Protein AF-A0A9Q0PND1-F1 (afdb_monomer)

Radius of gyration: 44.0 Å; Cα contacts (8 Å, |Δi|>4): 32; chains: 1; bounding box: 72×40×126 Å

Foldseek 3Di:
DVVVVVLVVVQVVVQVVVQVVCVVVVDHDPGDDDPDDDDDPVVVVVVVVVVVVVVVVVVVVVVVVVVVVVVVVVVVVVVVVVVVVVVVVVVVVVVVVVVVVVVLVVVPVVDDPDDSVNVVVVVLVVVVVVVVVVLVPPPPNPDDDDPDDPCSSVVVVVVVVVVVVVVVVVVD

Mean predicted aligned error: 15.53 Å

Organism: NCBI:txid2511006

pLDDT: mean 82.6, std 11.8, range [43.88, 97.19]

Structure (mmCIF, N/CA/C/O backbone):
data_AF-A0A9Q0PND1-F1
#
_entry.id   AF-A0A9Q0PND1-F1
#
loop_
_atom_site.group_PDB
_atom_site.id
_atom_site.type_symbol
_atom_site.label_atom_id
_atom_site.label_alt_id
_atom_site.label_comp_id
_atom_site.label_asym_id
_atom_site.label_entity_id
_atom_site.label_seq_id
_atom_site.pdbx_PDB_ins_code
_atom_site.Cartn_x
_atom_site.Cartn_y
_atom_site.Cartn_z
_atom_site.occupancy
_atom_site.B_iso_or_equiv
_atom_site.auth_seq_id
_atom_site.auth_comp_id
_atom_site.auth_asym_id
_atom_site.auth_atom_id
_atom_site.pdbx_PDB_model_num
ATOM 1 N N . MET A 1 1 ? 20.115 -2.497 -32.829 1.00 55.94 1 MET A N 1
ATOM 2 C CA . MET A 1 1 ? 19.080 -1.927 -33.726 1.00 55.94 1 MET A CA 1
ATOM 3 C C . MET A 1 1 ? 19.646 -0.845 -34.658 1.00 55.94 1 MET A C 1
ATOM 5 O O . MET A 1 1 ? 19.450 -0.949 -35.861 1.00 55.94 1 MET A O 1
ATOM 9 N N . LEU A 1 2 ? 20.427 0.123 -34.153 1.00 63.94 2 LEU A N 1
ATOM 10 C CA . LEU A 1 2 ? 21.040 1.205 -34.954 1.00 63.94 2 LEU A CA 1
ATOM 11 C C . LEU A 1 2 ? 21.934 0.742 -36.128 1.00 63.94 2 LEU A C 1
ATOM 13 O O . LEU A 1 2 ? 21.826 1.283 -37.226 1.00 63.94 2 LEU A O 1
ATOM 17 N N . LEU A 1 3 ? 22.774 -0.283 -35.935 1.00 66.88 3 LEU A N 1
ATOM 18 C CA . LEU A 1 3 ? 23.658 -0.798 -36.998 1.00 66.88 3 LEU A CA 1
ATOM 19 C C . LEU A 1 3 ? 22.899 -1.532 -38.115 1.00 66.88 3 LEU A C 1
ATOM 21 O O . LEU A 1 3 ? 23.217 -1.347 -39.287 1.00 66.88 3 LEU A O 1
ATOM 25 N N . LEU A 1 4 ? 21.858 -2.304 -37.776 1.00 68.50 4 LEU A N 1
ATOM 26 C CA . LEU A 1 4 ? 21.017 -2.975 -38.777 1.00 68.50 4 LEU A CA 1
ATOM 27 C C . LEU A 1 4 ? 20.277 -1.962 -39.657 1.00 68.50 4 LEU A C 1
ATOM 29 O O . LEU A 1 4 ? 20.234 -2.125 -40.875 1.00 68.50 4 LEU A O 1
ATOM 33 N N . SER A 1 5 ? 19.742 -0.899 -39.047 1.00 76.06 5 SER A N 1
ATOM 34 C CA . SER A 1 5 ? 19.058 0.169 -39.782 1.00 76.06 5 SER A CA 1
ATOM 35 C C . SER A 1 5 ? 20.010 0.868 -40.764 1.00 76.06 5 SER A C 1
ATOM 37 O O . SER A 1 5 ? 19.704 0.999 -41.950 1.00 76.06 5 SER A O 1
ATOM 39 N N . ARG A 1 6 ? 21.239 1.189 -40.326 1.00 79.81 6 ARG A N 1
ATOM 40 C CA . ARG A 1 6 ? 22.274 1.746 -41.215 1.00 79.81 6 ARG A CA 1
ATOM 41 C C . ARG A 1 6 ? 22.690 0.784 -42.334 1.00 79.81 6 ARG A C 1
ATOM 43 O O . ARG A 1 6 ? 22.809 1.229 -43.473 1.00 79.81 6 ARG A O 1
ATOM 50 N N . LYS A 1 7 ? 22.847 -0.519 -42.061 1.00 81.38 7 LYS A N 1
ATOM 51 C CA . LYS A 1 7 ? 23.188 -1.535 -43.083 1.00 81.38 7 LYS A CA 1
ATOM 52 C C . LYS A 1 7 ? 22.131 -1.594 -44.193 1.00 81.38 7 LYS A C 1
ATOM 54 O O . LYS A 1 7 ? 22.477 -1.699 -45.368 1.00 81.38 7 LYS A O 1
ATOM 59 N N . MET A 1 8 ? 20.849 -1.459 -43.846 1.00 81.25 8 MET A N 1
ATOM 60 C CA . MET A 1 8 ? 19.755 -1.448 -44.823 1.00 81.25 8 MET A CA 1
ATOM 61 C C . MET A 1 8 ? 19.792 -0.208 -45.731 1.00 81.25 8 MET A C 1
ATOM 63 O O . MET A 1 8 ? 19.607 -0.330 -46.945 1.00 81.25 8 MET A O 1
ATOM 67 N N . ILE A 1 9 ? 20.089 0.963 -45.158 1.00 84.88 9 ILE A N 1
ATOM 68 C CA . ILE A 1 9 ? 20.238 2.226 -45.897 1.00 84.88 9 ILE A CA 1
ATOM 69 C C . ILE A 1 9 ? 21.438 2.151 -46.850 1.00 84.88 9 ILE A C 1
ATOM 71 O O . ILE A 1 9 ? 21.291 2.416 -48.043 1.00 84.88 9 ILE A O 1
ATOM 75 N N . LEU A 1 10 ? 22.598 1.707 -46.358 1.00 84.88 10 LEU A N 1
ATOM 76 C CA . LEU A 1 10 ? 23.811 1.525 -47.163 1.00 84.88 10 LEU A CA 1
ATOM 77 C C . LEU A 1 10 ? 23.593 0.560 -48.331 1.00 84.88 10 LEU A C 1
ATOM 79 O O . LEU A 1 10 ? 24.002 0.859 -49.450 1.00 84.88 10 LEU A O 1
ATOM 83 N N . ARG A 1 11 ? 22.892 -0.558 -48.105 1.00 85.25 11 ARG A N 1
ATOM 84 C CA . ARG A 1 11 ? 22.562 -1.525 -49.164 1.00 85.25 11 ARG A CA 1
ATOM 85 C C . ARG A 1 11 ? 21.722 -0.891 -50.270 1.00 85.25 11 ARG A C 1
ATOM 87 O O . ARG A 1 11 ? 21.947 -1.147 -51.450 1.00 85.25 11 ARG A O 1
ATOM 94 N N . ARG A 1 12 ? 20.739 -0.067 -49.898 1.00 87.06 12 ARG A N 1
ATOM 95 C CA . ARG A 1 12 ? 19.870 0.619 -50.863 1.00 87.06 12 ARG A CA 1
ATOM 96 C C . ARG A 1 12 ? 20.649 1.654 -51.674 1.00 87.06 12 ARG A C 1
ATOM 98 O O . ARG A 1 12 ? 20.481 1.718 -52.892 1.00 87.06 12 ARG A O 1
ATOM 105 N N . LEU A 1 13 ? 21.514 2.4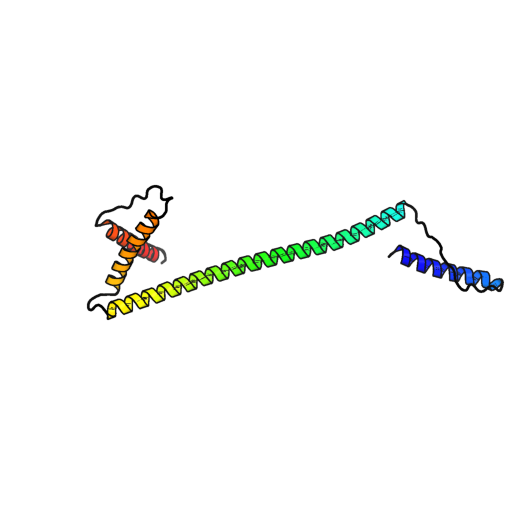19 -51.010 1.00 87.19 13 LEU A N 1
ATOM 106 C CA . LEU A 1 13 ? 22.375 3.410 -51.654 1.00 87.19 13 LEU A CA 1
ATOM 107 C C . LEU A 1 13 ? 23.346 2.744 -52.636 1.00 87.19 13 LEU A C 1
ATOM 109 O O . LEU A 1 13 ? 23.373 3.121 -53.804 1.00 87.19 13 LEU A O 1
ATOM 113 N N . SER A 1 14 ? 24.060 1.696 -52.210 1.00 86.19 14 SER A N 1
ATOM 114 C CA . SER A 1 14 ? 25.023 0.994 -53.068 1.00 86.19 14 SER A CA 1
ATOM 115 C C . SER A 1 14 ? 24.358 0.325 -54.271 1.00 86.19 14 SER A C 1
ATOM 117 O O . SER A 1 14 ? 24.862 0.453 -55.384 1.00 86.19 14 SER A O 1
ATOM 119 N N . LYS A 1 15 ? 23.185 -0.308 -54.093 1.00 88.56 15 LYS A N 1
ATOM 120 C CA . LYS A 1 15 ? 22.405 -0.882 -55.205 1.00 88.56 15 LYS A CA 1
ATOM 121 C C . LYS A 1 15 ? 22.050 0.172 -56.249 1.00 88.56 15 LYS A C 1
ATOM 123 O O . LYS A 1 15 ? 22.171 -0.085 -57.442 1.00 88.56 15 LYS A O 1
ATOM 128 N N . THR A 1 16 ? 21.600 1.342 -55.803 1.00 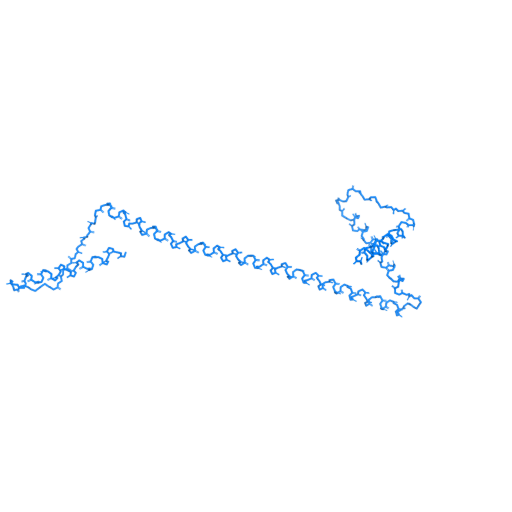89.25 16 THR A N 1
ATOM 129 C CA . THR A 1 16 ? 21.145 2.415 -56.698 1.00 89.25 16 THR A CA 1
ATOM 130 C C . THR A 1 16 ? 22.315 2.995 -57.493 1.00 89.25 16 THR A C 1
ATOM 132 O O . THR A 1 16 ? 22.216 3.131 -58.712 1.00 89.25 16 THR A O 1
ATOM 135 N N . SER A 1 17 ? 23.444 3.256 -56.828 1.00 87.75 17 SER A N 1
ATOM 136 C CA . SER A 1 17 ? 24.664 3.742 -57.481 1.00 87.75 17 SER A CA 1
ATOM 137 C C . SER A 1 17 ? 25.223 2.729 -58.483 1.00 87.75 17 SER A C 1
ATOM 139 O O . SER A 1 17 ? 25.535 3.095 -59.615 1.00 87.75 17 SER A O 1
ATOM 141 N N . LEU A 1 18 ? 25.294 1.449 -58.100 1.00 87.19 18 LEU A N 1
ATOM 142 C CA . LEU A 1 18 ? 25.838 0.396 -58.957 1.00 87.19 18 LEU A CA 1
ATOM 143 C C . LEU A 1 18 ? 24.924 0.104 -60.153 1.00 87.19 18 LEU A C 1
ATOM 145 O O . LEU A 1 18 ? 25.417 -0.054 -61.266 1.00 87.19 18 LEU A O 1
ATOM 149 N N . LYS A 1 19 ? 23.595 0.112 -59.957 1.00 89.44 19 LYS A N 1
ATOM 150 C CA . LYS A 1 19 ? 22.623 -0.026 -61.052 1.00 89.44 19 LYS A CA 1
ATOM 151 C C . LYS A 1 19 ? 22.821 1.079 -62.092 1.00 89.44 19 LYS A C 1
ATOM 153 O O . LYS A 1 19 ? 22.932 0.774 -63.270 1.00 89.44 19 LYS A O 1
ATOM 158 N N . LYS A 1 20 ? 22.953 2.341 -61.665 1.00 89.25 20 LYS A N 1
ATOM 159 C CA . LYS A 1 20 ? 23.153 3.480 -62.578 1.00 89.25 20 LYS A CA 1
ATOM 160 C C . LYS A 1 20 ? 24.447 3.368 -63.396 1.00 89.25 20 LYS A C 1
ATOM 162 O O . LYS A 1 20 ? 24.425 3.652 -64.588 1.00 89.25 20 LYS A O 1
ATOM 167 N N . ALA A 1 21 ? 25.550 2.952 -62.773 1.00 88.62 21 ALA A N 1
ATOM 168 C CA . ALA A 1 21 ? 26.840 2.811 -63.452 1.00 88.62 21 ALA A CA 1
ATOM 169 C C . ALA A 1 21 ? 26.873 1.623 -64.431 1.00 88.62 21 ALA A C 1
ATOM 171 O O . ALA A 1 21 ? 27.431 1.732 -65.518 1.00 88.62 21 ALA A O 1
ATOM 172 N N . MET A 1 22 ? 26.268 0.495 -64.055 1.00 87.69 22 MET A N 1
ATOM 173 C CA . MET A 1 22 ? 26.327 -0.756 -64.822 1.00 87.69 22 MET A CA 1
ATOM 174 C C . MET A 1 22 ? 25.266 -0.850 -65.923 1.00 87.69 22 MET A C 1
ATOM 176 O O . MET A 1 22 ? 25.474 -1.561 -66.905 1.00 87.69 22 MET A O 1
ATOM 180 N N . SER A 1 23 ? 24.185 -0.067 -65.832 1.00 89.56 23 SER A N 1
ATOM 181 C CA . SER A 1 23 ? 23.199 0.060 -66.912 1.00 89.56 23 SER A CA 1
ATOM 182 C C . SER A 1 23 ? 23.805 0.584 -68.219 1.00 89.56 23 SER A C 1
ATOM 184 O O . SER A 1 23 ? 23.346 0.185 -69.283 1.00 89.56 23 SER A O 1
ATOM 186 N N . ALA A 1 24 ? 24.859 1.408 -68.165 1.00 89.19 24 ALA A N 1
ATOM 187 C CA . ALA A 1 24 ? 25.572 1.872 -69.362 1.00 89.19 24 ALA A CA 1
ATOM 188 C C . ALA A 1 24 ? 26.313 0.743 -70.107 1.00 89.19 24 ALA A C 1
ATOM 190 O O . ALA A 1 24 ? 26.591 0.868 -71.294 1.00 89.19 24 ALA A O 1
ATOM 191 N N . TYR A 1 25 ? 26.601 -0.363 -69.417 1.00 87.50 25 TYR A N 1
ATOM 192 C CA . TYR A 1 25 ? 27.300 -1.532 -69.953 1.00 87.50 25 TYR A CA 1
ATOM 193 C C . TYR A 1 25 ? 26.353 -2.710 -70.242 1.00 87.50 25 TYR A C 1
ATOM 195 O O . TYR A 1 25 ? 26.815 -3.809 -70.528 1.00 87.50 25 TYR A O 1
ATOM 203 N N . GLY A 1 26 ? 25.033 -2.503 -70.154 1.00 89.56 26 GLY A N 1
ATOM 204 C CA . GLY A 1 26 ? 24.031 -3.536 -70.439 1.00 89.56 26 GLY A CA 1
ATOM 205 C C . GLY A 1 26 ? 23.796 -4.552 -69.313 1.00 89.56 26 GLY A C 1
ATOM 206 O O . GLY A 1 26 ? 23.114 -5.548 -69.537 1.00 89.56 26 GLY A O 1
ATOM 207 N N . PHE A 1 27 ? 24.315 -4.315 -68.103 1.00 88.50 27 PHE A N 1
ATOM 208 C CA . PHE A 1 27 ? 24.112 -5.204 -66.953 1.00 88.50 27 PHE A CA 1
ATOM 209 C C . PHE A 1 27 ? 22.990 -4.706 -66.029 1.00 88.50 27 PHE A C 1
ATOM 211 O O . PHE A 1 27 ? 22.950 -3.531 -65.650 1.00 88.50 27 PHE A O 1
ATOM 218 N N . GLU A 1 28 ? 22.110 -5.614 -65.589 1.00 86.44 28 GLU A N 1
ATOM 219 C CA . GLU A 1 28 ? 21.085 -5.335 -64.577 1.00 86.44 28 GLU A CA 1
ATOM 220 C C . GLU A 1 28 ? 21.455 -5.933 -63.211 1.00 86.44 28 GLU A C 1
ATOM 222 O O . GLU A 1 28 ? 21.551 -7.145 -63.026 1.00 86.44 28 GLU A O 1
ATOM 227 N N . ILE A 1 29 ? 21.622 -5.065 -62.209 1.00 85.56 29 ILE A N 1
ATOM 228 C CA . ILE A 1 29 ? 21.902 -5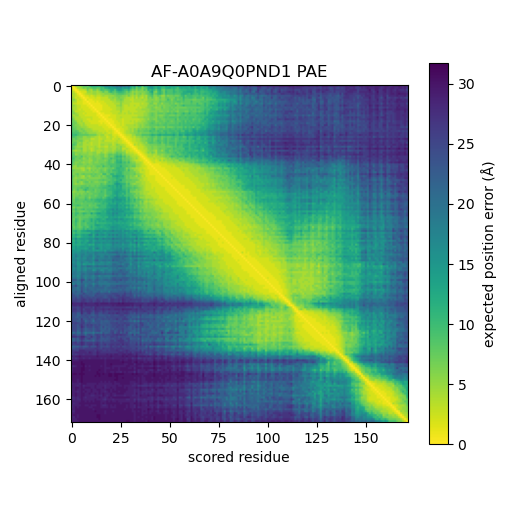.484 -60.831 1.00 85.56 29 ILE A CA 1
ATOM 229 C C . ILE A 1 29 ? 20.592 -5.848 -60.112 1.00 85.56 29 ILE A C 1
ATOM 231 O O . ILE A 1 29 ? 19.848 -4.972 -59.654 1.00 85.56 29 ILE A O 1
ATOM 235 N N . VAL A 1 30 ? 20.342 -7.149 -59.944 1.00 84.69 30 VAL A N 1
ATOM 236 C CA . VAL A 1 30 ? 19.154 -7.685 -59.249 1.00 84.69 30 VAL A CA 1
ATOM 237 C C . VAL A 1 30 ? 19.227 -7.444 -57.735 1.00 84.69 30 VAL A C 1
ATOM 239 O O . VAL A 1 30 ? 18.278 -6.934 -57.129 1.00 84.69 30 VAL A O 1
ATOM 242 N N . GLN A 1 31 ? 20.370 -7.720 -57.102 1.00 82.50 31 GLN A N 1
ATOM 243 C CA . GLN A 1 31 ? 20.562 -7.546 -55.660 1.00 82.50 31 GLN A CA 1
ATOM 244 C C . GLN A 1 31 ? 22.026 -7.256 -55.319 1.00 82.50 31 GLN A C 1
ATOM 246 O O . GLN A 1 31 ? 22.933 -7.833 -55.905 1.00 82.50 31 GLN A O 1
ATOM 251 N N . THR A 1 32 ? 22.247 -6.384 -54.334 1.00 82.88 32 THR A N 1
ATOM 252 C CA . THR A 1 32 ? 23.554 -6.196 -53.696 1.00 82.88 32 THR A CA 1
ATOM 253 C C . THR A 1 32 ? 23.489 -6.728 -52.267 1.00 82.88 32 THR A C 1
ATOM 255 O O . THR A 1 32 ? 22.561 -6.418 -51.510 1.00 82.88 32 THR A O 1
ATOM 258 N N . LEU A 1 33 ? 24.459 -7.564 -51.896 1.00 83.50 33 LEU A N 1
ATOM 259 C CA . LEU A 1 33 ? 24.612 -8.078 -50.539 1.00 83.50 33 LEU A CA 1
ATOM 260 C C . LEU A 1 33 ? 25.778 -7.350 -49.873 1.00 83.50 33 LEU A C 1
ATOM 262 O O . LEU A 1 33 ? 26.880 -7.317 -50.406 1.00 83.50 33 LEU A O 1
ATOM 266 N N . ILE A 1 34 ? 25.527 -6.763 -48.706 1.00 81.44 34 ILE A N 1
ATOM 267 C CA . ILE A 1 34 ? 26.602 -6.275 -47.843 1.00 81.44 34 ILE A CA 1
ATOM 268 C C . ILE A 1 34 ? 26.927 -7.408 -46.880 1.00 81.44 34 ILE A C 1
ATOM 270 O O . ILE A 1 34 ? 26.087 -7.732 -46.034 1.00 81.44 34 ILE A O 1
ATOM 274 N N . VAL A 1 35 ? 28.118 -7.987 -47.033 1.00 80.50 35 VAL A N 1
ATOM 275 C CA . VAL A 1 35 ? 28.606 -9.111 -46.225 1.00 80.50 35 VAL A CA 1
ATOM 276 C C . VAL A 1 35 ? 28.812 -8.628 -44.791 1.00 80.50 35 VAL A C 1
ATOM 278 O O . VAL A 1 35 ? 27.937 -8.868 -43.961 1.00 80.50 35 VAL A O 1
ATOM 281 N N . ASP A 1 36 ? 29.808 -7.772 -44.548 1.00 80.50 36 ASP A N 1
ATOM 282 C CA . ASP A 1 36 ? 30.091 -7.222 -43.220 1.00 80.50 36 ASP A CA 1
ATOM 283 C C . ASP A 1 36 ? 30.369 -5.718 -43.229 1.00 80.50 36 ASP A C 1
ATOM 285 O O . ASP A 1 36 ? 30.773 -5.132 -44.231 1.00 80.50 36 ASP A O 1
ATOM 289 N N . ILE A 1 37 ? 30.061 -5.079 -42.098 1.00 78.00 37 ILE A N 1
ATOM 290 C CA . ILE A 1 37 ? 30.400 -3.684 -41.812 1.00 78.00 37 ILE A CA 1
ATOM 291 C C . ILE A 1 37 ? 31.077 -3.693 -40.452 1.00 78.00 37 ILE A C 1
ATOM 293 O O . ILE A 1 37 ? 30.409 -3.891 -39.434 1.00 78.00 37 ILE A O 1
ATOM 297 N N . GLU A 1 38 ? 32.378 -3.446 -40.441 1.00 82.12 38 GLU A N 1
ATOM 298 C CA . GLU A 1 38 ? 33.149 -3.300 -39.215 1.00 82.12 38 GLU A CA 1
ATOM 299 C C . GLU A 1 38 ? 33.390 -1.813 -38.949 1.00 82.12 38 GLU A C 1
ATOM 301 O O . GLU A 1 38 ? 34.195 -1.181 -39.632 1.00 82.12 38 GLU A O 1
ATOM 306 N N . PRO A 1 39 ? 32.646 -1.199 -38.010 1.00 83.31 39 PRO A N 1
ATOM 307 C CA . PRO A 1 39 ? 32.979 0.138 -37.552 1.00 83.31 39 PRO A CA 1
ATOM 308 C C . PRO A 1 39 ? 34.269 0.101 -36.729 1.00 83.31 39 PRO A C 1
ATOM 310 O O . PRO A 1 39 ? 34.599 -0.918 -36.120 1.00 83.31 39 PRO A O 1
ATOM 313 N N . ASP A 1 40 ? 34.938 1.250 -36.646 1.00 91.12 40 ASP A N 1
ATOM 314 C CA . ASP A 1 40 ? 36.090 1.441 -35.768 1.00 91.12 40 ASP A CA 1
ATOM 315 C C . ASP A 1 40 ? 35.770 0.994 -34.328 1.00 91.12 40 ASP A C 1
ATOM 317 O O . ASP A 1 40 ? 34.660 1.202 -33.813 1.00 91.12 40 ASP A O 1
ATOM 321 N N . ILE A 1 41 ? 36.757 0.383 -33.672 1.00 90.75 41 ILE A N 1
ATOM 322 C CA . ILE A 1 41 ? 36.667 -0.138 -32.303 1.00 90.75 41 ILE A CA 1
ATOM 323 C C . ILE A 1 41 ? 36.150 0.940 -31.339 1.00 90.75 41 ILE A C 1
ATOM 325 O O . ILE A 1 41 ? 35.289 0.660 -30.498 1.00 90.75 41 ILE A O 1
ATOM 329 N N . ASN A 1 42 ? 36.606 2.185 -31.498 1.00 90.75 42 ASN A N 1
ATOM 330 C CA . ASN A 1 42 ? 36.186 3.307 -30.665 1.00 90.75 42 ASN A CA 1
ATOM 331 C C . ASN A 1 42 ? 34.699 3.632 -30.850 1.00 90.75 42 ASN A C 1
ATOM 333 O O . ASN A 1 42 ? 33.983 3.851 -29.871 1.00 90.75 42 ASN A O 1
ATOM 337 N N . VAL A 1 43 ? 34.206 3.593 -32.091 1.00 88.00 43 VAL A N 1
ATOM 338 C CA . VAL A 1 43 ? 32.791 3.836 -32.413 1.00 88.00 43 VAL A CA 1
ATOM 339 C C . VAL A 1 43 ? 31.916 2.711 -31.864 1.00 88.00 43 VAL A C 1
ATOM 341 O O . VAL A 1 43 ? 30.854 2.977 -31.303 1.00 88.00 43 VAL A O 1
ATOM 344 N N . LYS A 1 44 ? 32.364 1.454 -31.965 1.00 87.12 44 LYS A N 1
ATOM 345 C CA . LYS A 1 44 ? 31.641 0.294 -31.422 1.00 87.12 44 LYS A CA 1
ATOM 346 C C . LYS A 1 44 ? 31.495 0.379 -29.901 1.00 87.12 44 LYS A C 1
ATOM 348 O O . LYS A 1 44 ? 30.400 0.149 -29.385 1.00 87.12 44 LYS A O 1
ATOM 353 N N . ARG A 1 45 ? 32.570 0.746 -29.195 1.00 89.81 45 ARG A N 1
ATOM 354 C CA . ARG A 1 45 ? 32.553 0.938 -27.738 1.00 89.81 45 ARG A CA 1
ATOM 355 C C . ARG A 1 45 ? 31.617 2.078 -27.340 1.00 89.81 45 ARG A C 1
ATOM 357 O O . ARG A 1 45 ? 30.699 1.840 -26.562 1.00 89.81 45 ARG A O 1
ATOM 364 N N . ALA A 1 46 ? 31.763 3.254 -27.954 1.00 90.00 46 ALA A N 1
ATOM 365 C CA . ALA A 1 46 ? 30.907 4.408 -27.674 1.00 90.00 46 ALA A CA 1
ATOM 366 C C . ALA A 1 46 ? 29.421 4.109 -27.944 1.00 90.00 46 ALA A C 1
ATOM 368 O O . ALA A 1 46 ? 28.551 4.436 -27.140 1.00 90.00 46 ALA A O 1
ATOM 369 N N . MET A 1 47 ? 29.106 3.422 -29.049 1.00 87.69 47 MET A N 1
ATOM 370 C CA . MET A 1 47 ? 27.729 3.014 -29.345 1.00 87.69 47 MET A CA 1
ATOM 371 C C . MET A 1 47 ? 27.172 2.039 -28.303 1.00 87.69 47 MET A C 1
ATOM 373 O O . MET A 1 47 ? 25.992 2.129 -27.958 1.00 87.69 47 MET A O 1
ATOM 377 N N . ASN A 1 48 ? 27.979 1.100 -27.809 1.00 89.00 48 ASN A N 1
ATOM 378 C CA . ASN A 1 48 ? 27.546 0.173 -26.766 1.00 89.00 48 ASN A CA 1
ATOM 379 C C . ASN A 1 48 ? 27.317 0.890 -25.435 1.00 89.00 48 ASN A C 1
ATOM 381 O O . ASN A 1 48 ? 26.287 0.656 -24.810 1.00 89.00 48 ASN A O 1
ATOM 385 N N . GLU A 1 49 ? 28.209 1.799 -25.047 1.00 92.25 49 GLU A N 1
ATOM 386 C CA . GLU A 1 49 ? 28.069 2.609 -23.835 1.00 92.25 49 GLU A CA 1
ATOM 387 C C . GLU A 1 49 ? 26.814 3.486 -23.879 1.00 92.25 49 GLU A C 1
ATOM 389 O O . GLU A 1 49 ? 26.041 3.478 -22.926 1.00 92.25 49 GLU A O 1
ATOM 394 N N . ILE A 1 50 ? 26.530 4.155 -25.003 1.00 90.75 50 ILE A N 1
ATOM 395 C CA . ILE A 1 50 ? 25.308 4.964 -25.165 1.00 90.75 50 ILE A CA 1
ATOM 396 C C . ILE A 1 50 ? 24.053 4.097 -25.018 1.00 90.75 50 ILE A C 1
ATOM 398 O O . ILE A 1 50 ? 23.105 4.476 -24.329 1.00 90.75 50 ILE A O 1
ATOM 402 N N . ASN A 1 51 ? 24.034 2.917 -25.644 1.00 90.12 51 ASN A N 1
ATOM 403 C CA . ASN A 1 51 ? 22.889 2.013 -25.544 1.00 90.12 51 ASN A CA 1
ATOM 404 C C . ASN A 1 51 ? 22.734 1.442 -24.129 1.00 90.12 51 ASN A C 1
ATOM 406 O O . ASN A 1 51 ? 21.608 1.306 -23.649 1.00 90.12 51 ASN A O 1
ATOM 410 N N . ALA A 1 52 ? 23.842 1.114 -23.463 1.00 93.81 52 ALA A N 1
ATOM 411 C CA . ALA A 1 52 ? 23.842 0.648 -22.085 1.00 93.81 52 ALA A CA 1
ATOM 412 C C . ALA A 1 52 ? 23.341 1.746 -21.138 1.00 93.81 52 ALA A C 1
ATOM 414 O O . ALA A 1 52 ? 22.438 1.492 -20.348 1.00 93.81 52 ALA A O 1
ATOM 415 N N . ALA A 1 53 ? 23.840 2.976 -21.273 1.00 93.94 53 ALA A N 1
ATOM 416 C CA . ALA A 1 53 ? 23.411 4.128 -20.487 1.00 93.94 53 ALA A CA 1
ATOM 417 C C . ALA A 1 53 ? 21.927 4.455 -20.705 1.00 93.94 53 ALA A C 1
ATOM 419 O O . ALA A 1 53 ? 21.199 4.665 -19.739 1.00 93.94 53 ALA A O 1
ATOM 420 N N . ALA A 1 54 ? 21.445 4.427 -21.952 1.00 93.69 54 ALA A N 1
ATOM 421 C CA . ALA A 1 54 ? 20.030 4.640 -22.254 1.00 93.69 54 ALA A CA 1
ATOM 422 C C . ALA A 1 54 ? 19.139 3.576 -21.591 1.00 93.69 54 ALA A C 1
ATOM 424 O O . ALA A 1 54 ? 18.129 3.918 -20.978 1.00 93.69 54 ALA A O 1
ATOM 425 N N . ARG A 1 55 ? 19.538 2.296 -21.657 1.00 94.06 55 ARG A N 1
ATOM 426 C CA . ARG A 1 55 ? 18.829 1.196 -20.981 1.00 94.06 55 ARG A CA 1
ATOM 427 C C . ARG A 1 55 ? 18.871 1.336 -19.463 1.00 94.06 55 ARG A C 1
ATOM 429 O O . ARG A 1 55 ? 17.840 1.175 -18.820 1.00 94.06 55 ARG A O 1
ATOM 436 N N . MET A 1 56 ? 20.032 1.671 -18.901 1.00 94.12 56 MET A N 1
ATOM 437 C CA . MET A 1 56 ? 20.182 1.901 -17.465 1.00 94.12 56 MET A CA 1
ATOM 438 C C . MET A 1 56 ? 19.315 3.063 -16.990 1.00 94.12 56 MET A C 1
ATOM 440 O O . MET A 1 56 ? 18.689 2.944 -15.946 1.00 94.12 56 MET A O 1
ATOM 444 N N . ARG A 1 57 ? 19.211 4.152 -17.761 1.00 95.06 57 ARG A N 1
ATOM 445 C CA . ARG A 1 57 ? 18.357 5.294 -17.414 1.00 95.06 57 ARG A CA 1
ATOM 446 C C . ARG A 1 57 ? 16.880 4.910 -17.364 1.00 95.06 57 ARG A C 1
ATOM 448 O O . ARG A 1 57 ? 16.190 5.298 -16.430 1.00 95.06 57 ARG A O 1
ATOM 455 N N . VAL A 1 58 ? 16.405 4.147 -18.350 1.00 96.19 58 VAL A N 1
ATOM 456 C CA . VAL A 1 58 ? 15.019 3.647 -18.360 1.00 96.19 58 VAL A CA 1
ATOM 457 C C . VAL A 1 58 ? 14.778 2.744 -17.152 1.00 96.19 58 VAL A C 1
ATOM 459 O O . VAL A 1 58 ? 13.858 3.002 -16.384 1.00 96.19 58 VAL A O 1
ATOM 462 N N . ALA A 1 59 ? 15.663 1.774 -16.909 1.00 94.75 59 ALA A N 1
ATOM 463 C CA . ALA A 1 59 ? 15.545 0.875 -15.764 1.00 94.75 59 ALA A CA 1
ATOM 464 C C . ALA A 1 59 ? 15.608 1.612 -14.412 1.00 94.75 59 ALA A C 1
ATOM 466 O O . ALA A 1 59 ? 14.910 1.237 -13.476 1.00 94.75 59 ALA A O 1
ATOM 467 N N . ALA A 1 60 ? 16.437 2.651 -14.287 1.00 95.69 60 ALA A N 1
ATOM 468 C CA . ALA A 1 60 ? 16.527 3.462 -13.075 1.00 95.69 60 ALA A CA 1
ATOM 469 C C . ALA A 1 60 ? 15.240 4.259 -12.828 1.00 95.69 60 ALA A C 1
ATOM 471 O O . ALA A 1 60 ? 14.755 4.285 -11.701 1.00 95.69 60 ALA A O 1
ATOM 472 N N . ASN A 1 61 ? 14.664 4.854 -13.876 1.00 95.62 61 ASN A N 1
ATOM 473 C CA . ASN A 1 61 ? 13.399 5.579 -13.773 1.00 95.62 61 ASN A CA 1
ATOM 474 C C . ASN A 1 61 ? 12.246 4.647 -13.381 1.00 95.62 61 ASN A C 1
ATOM 476 O O . ASN A 1 61 ? 11.503 4.967 -12.460 1.00 95.62 61 ASN A O 1
ATOM 480 N N . GLU A 1 62 ? 12.138 3.479 -14.021 1.00 96.00 62 GLU A N 1
ATOM 481 C CA . GLU A 1 62 ? 11.114 2.479 -13.687 1.00 96.00 62 GLU A CA 1
ATOM 482 C C . GLU A 1 62 ? 11.261 1.976 -12.244 1.00 96.00 62 GLU A C 1
ATOM 484 O O . GLU A 1 62 ? 10.272 1.854 -11.523 1.00 96.00 62 GLU A O 1
ATOM 489 N N . LYS A 1 63 ? 12.497 1.737 -11.784 1.00 95.81 63 LYS A N 1
ATOM 490 C CA . LYS A 1 63 ? 12.763 1.365 -10.386 1.00 95.81 63 LYS A CA 1
ATOM 491 C C . LYS A 1 63 ? 12.372 2.470 -9.407 1.00 95.81 63 LYS A C 1
ATOM 493 O O . LYS A 1 63 ? 11.726 2.173 -8.409 1.00 95.81 63 LYS A O 1
ATOM 498 N N . ALA A 1 64 ? 12.734 3.720 -9.692 1.00 96.38 64 ALA A N 1
ATOM 499 C CA . ALA A 1 64 ? 12.396 4.855 -8.837 1.00 96.38 64 ALA A CA 1
ATOM 500 C C . ALA A 1 64 ? 10.876 5.073 -8.753 1.00 96.38 64 ALA A C 1
ATOM 502 O O . ALA A 1 64 ? 10.342 5.372 -7.686 1.00 96.38 64 ALA A O 1
ATOM 503 N N . GLU A 1 65 ? 10.162 4.889 -9.864 1.00 96.25 65 GLU A N 1
ATOM 504 C CA . GLU A 1 65 ? 8.704 4.979 -9.892 1.00 96.25 65 GLU A CA 1
ATOM 505 C C . GLU A 1 65 ? 8.046 3.835 -9.110 1.00 96.25 65 GLU A C 1
ATOM 507 O O . GLU A 1 65 ? 7.145 4.080 -8.306 1.00 96.25 65 GLU A O 1
ATOM 512 N N . ALA A 1 66 ? 8.547 2.605 -9.256 1.00 96.44 66 ALA A N 1
ATOM 513 C CA . ALA A 1 66 ? 8.083 1.464 -8.471 1.00 96.44 66 ALA A CA 1
ATOM 514 C C . ALA A 1 66 ? 8.303 1.672 -6.962 1.00 96.44 66 ALA A C 1
ATOM 516 O O . ALA A 1 66 ? 7.404 1.405 -6.164 1.00 96.44 66 ALA A O 1
ATOM 517 N N . GLU A 1 67 ? 9.468 2.189 -6.565 1.00 96.38 67 GLU A N 1
ATOM 518 C CA . GLU A 1 67 ? 9.786 2.479 -5.164 1.00 96.38 67 GLU A CA 1
ATOM 519 C C . GLU A 1 67 ? 8.884 3.581 -4.593 1.00 96.38 67 GLU A C 1
ATOM 521 O O . GLU A 1 67 ? 8.334 3.429 -3.500 1.00 96.38 67 GLU A O 1
ATOM 526 N N . LYS A 1 68 ? 8.630 4.641 -5.370 1.00 97.12 68 LYS A N 1
ATOM 527 C CA . LYS A 1 68 ? 7.672 5.692 -5.007 1.00 97.12 68 LYS A CA 1
ATOM 528 C C . LYS A 1 68 ? 6.271 5.124 -4.776 1.00 97.12 68 LYS A C 1
ATOM 530 O O . LYS A 1 68 ? 5.635 5.455 -3.775 1.00 97.12 68 LYS A O 1
ATOM 535 N N . ILE A 1 69 ? 5.782 4.275 -5.682 1.00 96.06 69 ILE A N 1
ATOM 536 C CA . ILE A 1 69 ? 4.460 3.647 -5.552 1.00 96.06 69 ILE A CA 1
ATOM 537 C C . ILE A 1 69 ? 4.409 2.769 -4.301 1.00 96.06 69 ILE A C 1
ATOM 539 O O . ILE A 1 69 ? 3.452 2.862 -3.532 1.00 96.06 69 ILE A O 1
ATOM 543 N N . LEU A 1 70 ? 5.441 1.955 -4.068 1.00 96.38 70 LEU A N 1
ATOM 544 C CA . LEU A 1 70 ? 5.530 1.092 -2.892 1.00 96.38 70 LEU A CA 1
ATOM 545 C C . LEU A 1 70 ? 5.483 1.909 -1.595 1.00 96.38 70 LEU A C 1
ATOM 547 O O . LEU A 1 70 ? 4.744 1.562 -0.674 1.00 96.38 70 LEU A O 1
ATOM 551 N N . GLN A 1 71 ? 6.233 3.011 -1.532 1.00 96.88 71 GLN A N 1
ATOM 552 C CA . GLN A 1 71 ? 6.273 3.875 -0.356 1.00 96.88 71 GLN A CA 1
ATOM 553 C C . GLN A 1 71 ? 4.925 4.558 -0.097 1.00 96.88 71 GLN A C 1
ATOM 555 O O . GLN A 1 71 ? 4.463 4.565 1.043 1.00 96.88 71 GLN A O 1
ATOM 560 N N . ILE A 1 72 ? 4.267 5.076 -1.141 1.00 96.88 72 ILE A N 1
ATOM 561 C CA . ILE A 1 72 ? 2.933 5.682 -1.017 1.00 96.88 72 ILE A CA 1
ATOM 562 C C . ILE A 1 72 ? 1.924 4.639 -0.539 1.00 96.88 72 ILE A C 1
ATOM 564 O O . ILE A 1 72 ? 1.213 4.883 0.429 1.00 96.88 72 ILE A O 1
ATOM 568 N N . LYS A 1 73 ? 1.903 3.450 -1.150 1.00 95.94 73 LYS A N 1
ATOM 569 C CA . LYS A 1 73 ? 0.966 2.383 -0.772 1.00 95.94 73 LYS A CA 1
ATOM 570 C C . LYS A 1 73 ? 1.172 1.906 0.658 1.00 95.94 73 LYS A C 1
ATOM 572 O O . LYS A 1 73 ? 0.202 1.635 1.362 1.00 95.94 73 LYS A O 1
ATOM 577 N N . ARG A 1 74 ? 2.424 1.840 1.109 1.00 96.31 74 ARG A N 1
ATOM 578 C CA . ARG A 1 74 ? 2.739 1.532 2.503 1.00 96.31 74 ARG A CA 1
ATOM 579 C C . ARG A 1 74 ? 2.234 2.621 3.448 1.00 96.31 74 ARG A C 1
ATOM 581 O O . ARG A 1 74 ? 1.603 2.292 4.445 1.00 96.31 74 ARG A O 1
ATOM 588 N N . ALA A 1 75 ? 2.467 3.892 3.125 1.00 95.88 75 ALA A N 1
ATOM 589 C CA . ALA A 1 75 ? 1.996 5.014 3.934 1.00 95.88 75 ALA A CA 1
ATOM 590 C C . ALA A 1 75 ? 0.459 5.083 3.995 1.00 95.88 75 ALA A C 1
ATOM 592 O O . ALA A 1 75 ? -0.099 5.291 5.071 1.00 95.88 75 ALA A O 1
ATOM 593 N N . GLU A 1 76 ? -0.225 4.850 2.871 1.00 96.00 76 GLU A N 1
ATOM 594 C CA . GLU A 1 76 ? -1.688 4.740 2.802 1.00 96.00 76 GLU A CA 1
ATOM 595 C C . GLU A 1 76 ? -2.199 3.605 3.698 1.00 96.00 76 GLU A C 1
ATOM 597 O O . GLU A 1 76 ? -3.069 3.833 4.537 1.00 96.00 76 GLU A O 1
ATOM 602 N N . GLY A 1 77 ? -1.610 2.409 3.591 1.00 97.19 77 GLY A N 1
ATOM 603 C CA . GLY A 1 77 ? -1.994 1.263 4.418 1.00 97.19 77 GLY A CA 1
ATOM 604 C C . GLY A 1 77 ? -1.734 1.478 5.913 1.00 97.19 77 GLY A C 1
ATOM 605 O O . GLY A 1 77 ? -2.550 1.092 6.749 1.00 97.19 77 GLY A O 1
ATOM 606 N N . GLU A 1 78 ? -0.627 2.131 6.278 1.00 95.69 78 GLU A N 1
ATOM 607 C CA . GLU A 1 78 ? -0.337 2.483 7.674 1.00 95.69 78 GLU A CA 1
ATOM 608 C C . GLU A 1 78 ? -1.325 3.526 8.224 1.00 95.69 78 GLU A C 1
ATOM 6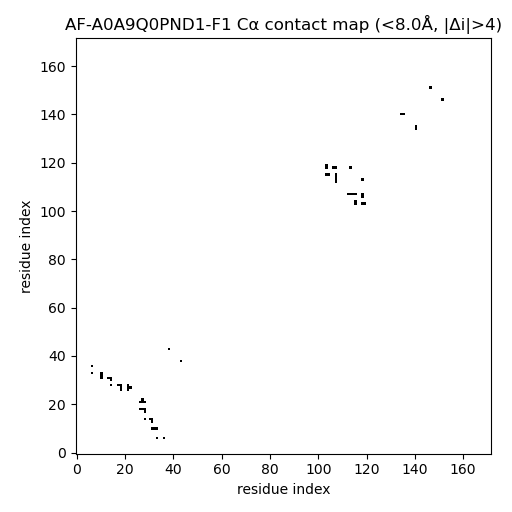10 O O . GLU A 1 78 ? -1.742 3.426 9.382 1.00 95.69 78 GLU A O 1
ATOM 615 N N . ALA A 1 79 ? -1.726 4.508 7.412 1.00 95.75 79 ALA A N 1
ATOM 616 C CA . ALA A 1 79 ? -2.726 5.503 7.793 1.00 95.75 79 ALA A CA 1
ATOM 617 C C . ALA A 1 79 ? -4.116 4.871 7.967 1.00 95.75 79 ALA A C 1
ATOM 619 O O . ALA A 1 79 ? -4.774 5.100 8.984 1.00 95.75 79 ALA A O 1
ATOM 620 N N . GLU A 1 80 ? -4.535 4.031 7.021 1.00 95.56 80 GLU A N 1
ATOM 621 C CA . GLU A 1 80 ? -5.819 3.332 7.068 1.00 95.56 80 GLU A CA 1
ATOM 622 C C . GLU A 1 80 ? -5.890 2.357 8.250 1.00 95.56 80 GLU A C 1
ATOM 624 O O . GLU A 1 80 ? -6.876 2.342 8.986 1.00 95.56 80 GLU A O 1
ATOM 629 N N . SER A 1 81 ? -4.812 1.615 8.516 1.00 95.94 81 SER A N 1
ATOM 630 C CA . SER A 1 81 ? -4.716 0.726 9.678 1.00 95.94 81 SER A CA 1
ATOM 631 C C . SER A 1 81 ? -4.880 1.484 11.001 1.00 95.94 81 SER A C 1
ATOM 633 O O . SER A 1 81 ? -5.669 1.084 11.862 1.00 95.94 81 SER A O 1
ATOM 635 N N . LYS A 1 82 ? -4.202 2.631 11.160 1.00 95.88 82 LYS A N 1
ATOM 636 C CA . LYS A 1 82 ? -4.358 3.491 12.346 1.00 95.88 82 LYS A CA 1
ATOM 637 C C . LYS A 1 82 ? -5.778 4.037 12.474 1.00 95.88 82 LYS A C 1
ATOM 639 O O . LYS A 1 82 ? -6.316 4.058 13.580 1.00 95.88 82 LYS A O 1
ATOM 644 N N . TYR A 1 83 ? -6.388 4.446 11.364 1.00 95.31 83 TYR A N 1
ATOM 645 C CA . TYR A 1 83 ? -7.766 4.929 11.347 1.00 95.31 83 TYR A CA 1
ATOM 646 C C . TYR A 1 83 ? -8.755 3.842 11.787 1.00 95.31 83 TYR A C 1
ATOM 648 O O . TYR A 1 83 ? -9.554 4.068 12.697 1.00 95.31 83 TYR A O 1
ATOM 656 N N . LEU A 1 84 ? -8.660 2.642 11.207 1.00 95.00 84 LEU A N 1
ATOM 657 C CA . LEU A 1 84 ? -9.507 1.501 11.562 1.00 95.00 84 LEU A CA 1
ATOM 658 C C . LEU A 1 84 ? -9.298 1.056 13.013 1.00 95.00 84 LEU A C 1
ATOM 660 O O . LEU A 1 84 ? -10.271 0.755 13.701 1.00 95.00 84 LEU A O 1
ATOM 664 N N . SER A 1 85 ? -8.057 1.071 13.503 1.00 95.12 85 SER A N 1
ATOM 665 C CA . SER A 1 85 ? -7.742 0.793 14.909 1.00 95.12 85 SER A CA 1
ATOM 666 C C . SER A 1 85 ? -8.393 1.814 15.849 1.00 95.12 85 SER A C 1
ATOM 668 O O . SER A 1 85 ? -9.084 1.437 16.797 1.00 95.12 85 SER A O 1
ATOM 670 N N . GLY A 1 86 ? -8.273 3.112 15.544 1.00 95.25 86 GLY A N 1
ATOM 671 C CA . GLY A 1 86 ? -8.929 4.176 16.307 1.00 95.25 86 GLY A CA 1
ATOM 672 C C . GLY A 1 86 ? -10.454 4.050 16.303 1.00 95.25 86 GLY A C 1
ATOM 673 O O . GLY A 1 86 ? -11.089 4.172 17.352 1.00 95.25 86 GLY A O 1
ATOM 674 N N . LEU A 1 87 ? -11.042 3.729 15.147 1.00 95.00 87 LEU A N 1
ATOM 675 C CA . LEU A 1 87 ? -12.475 3.470 15.013 1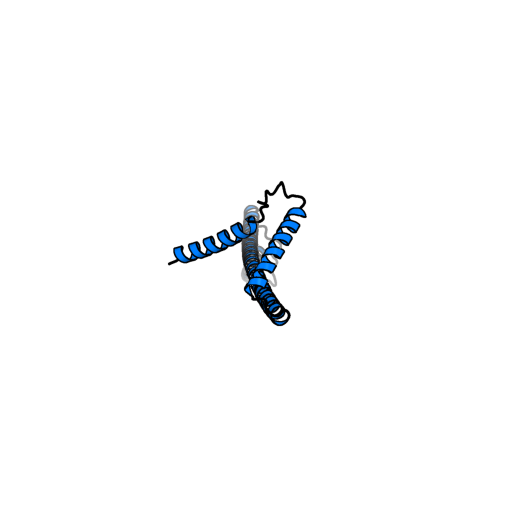.00 95.00 87 LEU A CA 1
ATOM 676 C C . LEU A 1 87 ? -12.912 2.246 15.831 1.00 95.00 87 LEU A C 1
ATOM 678 O O . LEU A 1 87 ? -13.958 2.285 16.478 1.00 95.00 87 LEU A O 1
ATOM 682 N N . GLY A 1 88 ? -12.111 1.179 15.830 1.00 95.38 88 GLY A N 1
ATOM 683 C CA . GLY A 1 88 ? -12.337 -0.021 16.631 1.00 95.38 88 GLY A CA 1
ATOM 684 C C . GLY A 1 88 ? -12.358 0.284 18.127 1.00 95.38 88 GLY A C 1
ATOM 685 O O . GLY A 1 88 ? -13.316 -0.079 18.804 1.00 95.38 88 GLY A O 1
ATOM 686 N N . ILE A 1 89 ? -11.369 1.034 18.625 1.00 94.50 89 ILE A N 1
ATOM 687 C CA . ILE A 1 89 ? -11.305 1.461 20.032 1.00 94.50 89 ILE A CA 1
ATOM 688 C C . ILE A 1 89 ? -12.501 2.349 20.389 1.00 94.50 89 ILE A C 1
ATOM 690 O O . ILE A 1 89 ? -13.103 2.169 21.445 1.00 94.50 89 ILE A O 1
ATOM 694 N N . ALA A 1 90 ? -12.873 3.297 19.527 1.00 93.25 90 ALA A N 1
ATOM 695 C CA . ALA A 1 90 ? -14.024 4.163 19.773 1.00 93.25 90 ALA A CA 1
ATOM 696 C C . ALA A 1 90 ? -15.333 3.360 19.858 1.00 93.25 90 ALA A C 1
ATOM 698 O O . ALA A 1 90 ? -16.098 3.531 20.805 1.00 93.25 90 ALA A O 1
ATOM 699 N N . ARG A 1 91 ? -15.559 2.429 18.920 1.00 94.75 91 ARG A N 1
ATOM 700 C CA . ARG A 1 91 ? -16.721 1.526 18.945 1.00 94.75 91 ARG A CA 1
ATOM 701 C C . ARG A 1 91 ? -16.716 0.610 20.164 1.00 94.75 91 ARG A C 1
ATOM 703 O O . ARG A 1 91 ? -17.762 0.418 20.773 1.00 94.75 91 ARG A O 1
ATOM 710 N N . GLN A 1 92 ? -15.554 0.082 20.544 1.00 94.38 92 GLN A N 1
ATOM 711 C CA . GLN A 1 92 ? -15.409 -0.723 21.752 1.00 94.38 92 GLN A CA 1
ATOM 712 C C . GLN A 1 92 ? -15.776 0.091 22.998 1.00 94.38 92 GLN A C 1
ATOM 714 O O . GLN A 1 92 ? -16.550 -0.380 23.823 1.00 94.38 92 GLN A O 1
ATOM 719 N N . ARG A 1 93 ? -15.269 1.325 23.127 1.00 92.38 93 ARG A N 1
ATOM 720 C CA . ARG A 1 93 ? -15.613 2.223 24.243 1.00 92.38 93 ARG A CA 1
ATOM 721 C C . ARG A 1 93 ? -17.108 2.513 24.297 1.00 92.38 93 ARG A C 1
ATOM 723 O O . ARG A 1 93 ? -17.678 2.464 25.380 1.00 92.38 93 ARG A O 1
ATOM 730 N N . GLN A 1 94 ? -17.733 2.763 23.148 1.00 93.81 94 GLN A N 1
ATOM 731 C CA . GLN A 1 94 ? -19.176 2.972 23.066 1.00 93.81 94 GLN A CA 1
ATOM 732 C C . GLN A 1 94 ? -19.942 1.745 23.579 1.00 93.81 94 GLN A C 1
ATOM 734 O O . GLN A 1 94 ? -20.764 1.876 24.478 1.00 93.81 94 GLN A O 1
ATOM 739 N N . ALA A 1 95 ? -19.597 0.547 23.096 1.00 94.12 95 ALA A N 1
ATOM 740 C CA . ALA A 1 95 ? -20.229 -0.696 23.535 1.00 94.12 95 ALA A CA 1
ATOM 741 C C . ALA A 1 95 ? -20.047 -0.965 25.042 1.00 94.12 95 ALA A C 1
ATOM 743 O O . ALA A 1 95 ? -20.964 -1.465 25.687 1.00 94.12 95 ALA A O 1
ATOM 744 N N . ILE A 1 96 ? -18.890 -0.610 25.617 1.00 88.31 96 ILE A N 1
ATOM 745 C CA . ILE A 1 96 ? -18.645 -0.712 27.065 1.00 88.31 96 ILE A CA 1
ATOM 746 C C . ILE A 1 96 ? -19.567 0.236 27.843 1.00 88.31 96 ILE A C 1
ATOM 748 O O . ILE A 1 96 ? -20.170 -0.181 28.828 1.00 88.31 96 ILE A O 1
ATOM 752 N N . VAL A 1 97 ? -19.678 1.499 27.418 1.00 88.94 97 VAL A N 1
ATOM 753 C CA . VAL A 1 97 ? -20.527 2.499 28.089 1.00 88.94 97 VAL A CA 1
ATOM 754 C C . VAL A 1 97 ? -21.999 2.106 28.011 1.00 88.94 97 VAL A C 1
ATOM 756 O O . VAL A 1 97 ? -22.695 2.167 29.024 1.00 88.94 97 VAL A O 1
ATOM 759 N N . ASP A 1 98 ? -22.455 1.664 26.839 1.00 92.31 98 ASP A N 1
ATOM 760 C CA . ASP A 1 98 ? -23.833 1.219 26.637 1.00 92.31 98 ASP A CA 1
ATOM 761 C C . ASP A 1 98 ? -24.135 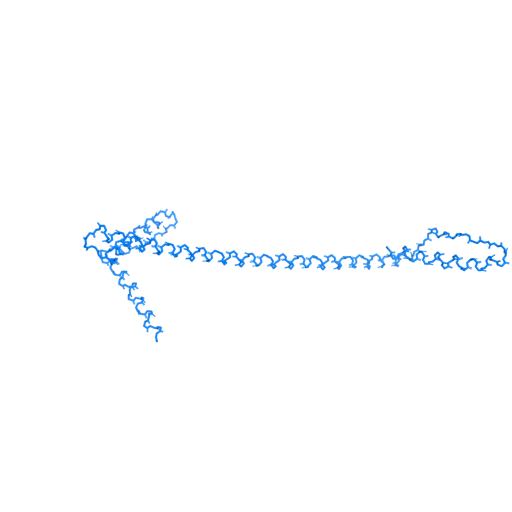-0.024 27.491 1.00 92.31 98 ASP A C 1
ATOM 763 O O . ASP A 1 98 ? -25.112 -0.039 28.236 1.00 92.31 98 ASP A O 1
ATOM 767 N N . GLY A 1 99 ? -23.237 -1.016 27.509 1.00 90.62 99 GLY A N 1
ATOM 768 C CA . GLY A 1 99 ? -23.391 -2.201 28.357 1.00 90.62 99 GLY A CA 1
ATOM 769 C C . GLY A 1 99 ? -23.374 -1.893 29.860 1.00 90.62 99 GLY A C 1
ATOM 770 O O . GLY A 1 99 ? -24.135 -2.492 30.624 1.00 90.62 99 GLY A O 1
ATOM 771 N N . LEU A 1 100 ? -22.546 -0.941 30.307 1.00 85.69 100 LEU A N 1
ATOM 772 C CA . LEU A 1 100 ? -22.530 -0.502 31.706 1.00 85.69 100 LEU A CA 1
ATOM 773 C C . LEU A 1 100 ? -23.834 0.215 32.071 1.00 85.69 100 LEU A C 1
ATOM 775 O O . LEU A 1 100 ? -24.395 -0.045 33.133 1.00 85.69 100 LEU A O 1
ATOM 779 N N . ARG A 1 101 ? -24.340 1.084 31.188 1.00 86.06 101 ARG A N 1
ATOM 780 C CA . ARG A 1 101 ? -25.630 1.759 31.367 1.00 86.06 101 ARG A CA 1
ATOM 781 C C . ARG A 1 101 ? -26.760 0.745 31.528 1.00 86.06 101 ARG A C 1
ATOM 783 O O . ARG A 1 101 ? -27.534 0.862 32.477 1.00 86.06 101 ARG A O 1
ATOM 790 N N . ASP A 1 102 ? -26.825 -0.244 30.644 1.00 89.38 102 ASP A N 1
ATOM 791 C CA . ASP A 1 102 ? -27.846 -1.292 30.693 1.00 89.38 102 ASP A CA 1
ATOM 792 C C . ASP A 1 102 ? -27.729 -2.121 31.980 1.00 89.38 102 ASP A C 1
ATOM 794 O O . ASP A 1 102 ? -28.734 -2.409 32.630 1.00 89.38 102 ASP A O 1
ATOM 798 N N . SER A 1 103 ? -26.501 -2.424 32.413 1.00 84.31 103 SER A N 1
ATOM 799 C CA . SER A 1 103 ? -26.239 -3.137 33.671 1.00 84.31 103 SER A CA 1
ATOM 800 C C . SER A 1 103 ? -26.711 -2.349 34.899 1.00 84.31 103 SER A C 1
ATOM 802 O O . SER A 1 103 ? -27.303 -2.924 35.811 1.00 84.31 103 SER A O 1
ATOM 804 N N . VAL A 1 104 ? -26.486 -1.029 34.925 1.00 82.62 104 VAL A N 1
ATOM 805 C CA . VAL A 1 104 ? -26.934 -0.156 36.024 1.00 82.62 104 VAL A CA 1
ATOM 806 C C . VAL A 1 104 ? -28.461 -0.070 36.071 1.00 82.62 104 VAL A C 1
ATOM 808 O O . VAL A 1 104 ? -29.036 -0.150 37.158 1.00 82.62 104 VAL A O 1
ATOM 811 N N . LEU A 1 105 ? -29.122 0.051 34.914 1.00 83.19 105 LEU A N 1
ATOM 812 C CA . LEU A 1 105 ? -30.586 0.069 34.826 1.00 83.19 105 LEU A CA 1
ATOM 813 C C . LEU A 1 105 ? -31.189 -1.260 35.299 1.00 83.19 105 LEU A C 1
ATOM 815 O O . LEU A 1 105 ? -32.042 -1.259 36.184 1.00 83.19 105 LEU A O 1
ATOM 819 N N . ALA A 1 106 ? -30.682 -2.387 34.794 1.00 84.38 106 ALA A N 1
ATOM 820 C CA . ALA A 1 106 ? -31.155 -3.713 35.181 1.00 84.38 106 ALA A CA 1
ATOM 821 C C . ALA A 1 106 ? -30.967 -3.988 36.683 1.00 84.38 106 ALA A C 1
ATOM 823 O O . ALA A 1 106 ? -31.828 -4.595 37.318 1.00 84.38 106 ALA A O 1
ATOM 824 N N . PHE A 1 107 ? -29.858 -3.548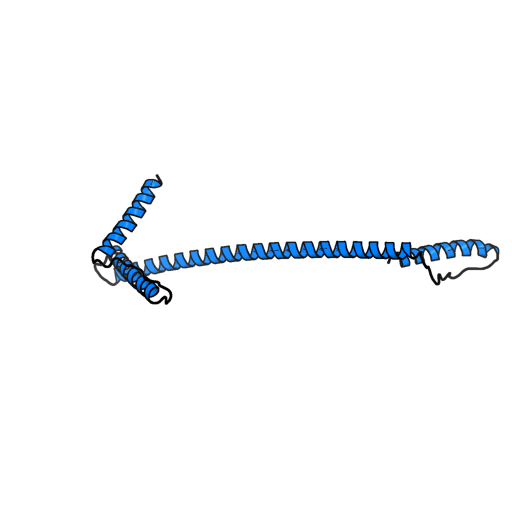 37.283 1.00 80.75 107 PHE A N 1
ATOM 825 C CA . PHE A 1 107 ? -29.626 -3.742 38.716 1.00 80.75 107 PHE A CA 1
ATOM 826 C C . PHE A 1 107 ? -30.564 -2.882 39.576 1.00 80.75 107 PHE A C 1
ATOM 828 O O . PHE A 1 107 ? -31.107 -3.372 40.565 1.00 80.75 107 PHE A O 1
ATOM 835 N N . SER A 1 108 ? -30.796 -1.628 39.171 1.00 78.12 108 SER A N 1
ATOM 836 C CA . SER A 1 108 ? -31.713 -0.713 39.863 1.00 78.12 108 SER A CA 1
ATOM 837 C C . SER A 1 108 ? -33.169 -1.198 39.818 1.00 78.12 108 SER A C 1
ATOM 839 O O . SER A 1 108 ? -33.891 -1.039 40.800 1.00 78.12 108 SER A O 1
ATOM 841 N N . GLU A 1 109 ? -33.594 -1.844 38.725 1.00 80.75 109 GLU A N 1
ATOM 842 C CA . GLU A 1 109 ? -34.932 -2.446 38.610 1.00 80.75 109 GLU A CA 1
ATOM 843 C C . GLU A 1 109 ? -35.106 -3.703 39.477 1.00 80.75 109 GLU A C 1
ATOM 845 O O . GLU A 1 109 ? -36.168 -3.909 40.065 1.00 80.75 109 GLU A O 1
ATOM 850 N N . ASN A 1 110 ? -34.072 -4.546 39.578 1.00 79.56 110 ASN A N 1
ATOM 851 C CA . ASN A 1 110 ? -34.157 -5.834 40.274 1.00 79.56 110 ASN A CA 1
ATOM 852 C C . ASN A 1 110 ? -33.922 -5.747 41.793 1.00 79.56 110 ASN A C 1
ATOM 854 O O . ASN A 1 110 ? -34.301 -6.668 42.518 1.00 79.56 110 ASN A O 1
ATOM 858 N N . VAL A 1 111 ? -33.302 -4.671 42.290 1.00 74.88 111 VAL A N 1
ATOM 859 C CA . VAL A 1 111 ? -33.009 -4.482 43.720 1.00 74.88 111 VAL A CA 1
ATOM 860 C C . VAL A 1 111 ? -33.697 -3.209 44.235 1.00 74.88 111 VAL A C 1
ATOM 862 O O . VAL A 1 111 ? -33.160 -2.106 44.079 1.00 74.88 111 VAL A O 1
ATOM 865 N N . PRO A 1 112 ? -34.870 -3.331 44.888 1.00 70.94 112 PRO A N 1
ATOM 866 C CA . PRO A 1 112 ? -35.625 -2.181 45.371 1.00 70.94 112 PRO A CA 1
ATOM 867 C C . PRO A 1 112 ? -34.811 -1.353 46.374 1.00 70.94 112 PRO A C 1
ATOM 869 O O . PRO A 1 112 ? -34.290 -1.886 47.352 1.00 70.94 112 PRO A O 1
ATOM 872 N N . GLY A 1 113 ? -34.734 -0.038 46.151 1.00 72.69 113 GLY A N 1
ATOM 873 C CA . GLY A 1 113 ? -34.082 0.912 47.061 1.00 72.69 113 GLY A CA 1
ATOM 874 C C . GLY A 1 113 ? -32.626 1.254 46.734 1.00 72.69 113 GLY A C 1
ATOM 875 O O . GLY A 1 113 ? -32.034 2.050 47.458 1.00 72.69 113 GLY A O 1
ATOM 876 N N . THR A 1 114 ? -32.053 0.712 45.655 1.00 74.06 114 THR A N 1
ATOM 877 C CA . THR A 1 114 ? -30.705 1.089 45.196 1.00 74.06 114 THR A CA 1
ATOM 878 C C . THR A 1 114 ? -30.752 2.224 44.176 1.00 74.06 114 THR A C 1
ATOM 880 O O . THR A 1 114 ? -31.511 2.180 43.205 1.00 74.06 114 THR A O 1
ATOM 883 N N . SER A 1 115 ? -29.942 3.264 44.390 1.00 78.94 115 SER A N 1
ATOM 884 C CA . SER A 1 115 ? -29.782 4.353 43.425 1.00 78.94 115 SER A CA 1
ATOM 885 C C . SER A 1 115 ? -28.675 4.031 42.416 1.00 78.94 115 SER A C 1
ATOM 887 O O . SER A 1 115 ? -27.737 3.292 42.714 1.00 78.94 115 SER A O 1
ATOM 889 N N . ALA A 1 116 ? -28.717 4.651 41.232 1.00 75.69 116 ALA A N 1
ATOM 890 C CA . ALA A 1 116 ? -27.645 4.528 40.236 1.00 75.69 116 ALA A CA 1
ATOM 891 C C . ALA A 1 116 ? -26.256 4.916 40.792 1.00 75.69 116 ALA A C 1
ATOM 893 O O . ALA A 1 116 ? -25.234 4.428 40.311 1.00 75.69 116 ALA A O 1
ATOM 894 N N . LYS A 1 117 ? -26.216 5.772 41.822 1.00 78.94 117 LYS A N 1
ATOM 895 C CA . LYS A 1 117 ? -24.988 6.166 42.515 1.00 78.94 117 LYS A CA 1
ATOM 896 C C . LYS A 1 117 ? -24.404 5.018 43.341 1.00 78.94 117 LYS A C 1
ATOM 898 O O . LYS A 1 117 ? -23.202 4.797 43.273 1.00 78.94 117 LYS A O 1
ATOM 903 N N . ASP A 1 118 ? -25.244 4.257 44.040 1.00 77.75 118 ASP A N 1
ATOM 904 C CA . ASP A 1 118 ? -24.800 3.123 44.862 1.00 77.75 118 ASP A CA 1
ATOM 905 C C . ASP A 1 118 ? -24.231 1.994 43.988 1.00 77.75 118 ASP A C 1
ATOM 907 O O . ASP A 1 118 ? -23.232 1.365 44.336 1.00 77.75 118 ASP A O 1
ATOM 911 N N . VAL A 1 119 ? -24.821 1.783 42.804 1.00 79.56 119 VAL A N 1
ATOM 912 C CA . VAL A 1 119 ? -24.308 0.822 41.815 1.00 79.56 119 VAL A CA 1
ATOM 913 C C . VAL A 1 119 ? -22.954 1.273 41.265 1.00 79.56 119 VAL A C 1
ATOM 915 O O . VAL A 1 119 ? -22.033 0.462 41.180 1.00 79.56 119 VAL A O 1
ATOM 918 N N . MET A 1 120 ? -22.793 2.560 40.935 1.00 80.31 120 MET A N 1
ATOM 919 C CA . MET A 1 120 ? -21.501 3.096 40.489 1.00 80.31 120 MET A CA 1
ATOM 920 C C . MET A 1 120 ? -20.420 2.995 41.569 1.00 80.31 120 MET A C 1
ATOM 922 O O . MET A 1 120 ? -19.294 2.609 41.255 1.00 80.31 120 MET A O 1
ATOM 926 N N . ASP A 1 121 ? -20.751 3.299 42.826 1.00 81.38 121 ASP A N 1
ATOM 927 C CA . ASP A 1 121 ? -19.817 3.186 43.949 1.00 81.38 121 ASP A CA 1
ATOM 928 C C . ASP A 1 121 ? -19.368 1.723 44.143 1.00 81.38 121 ASP A C 1
ATOM 930 O O . ASP A 1 121 ? -18.179 1.464 44.343 1.00 81.38 121 ASP A O 1
ATOM 934 N N . MET A 1 122 ? -20.272 0.747 43.987 1.00 80.38 122 MET A N 1
ATOM 935 C CA . MET A 1 122 ? -19.908 -0.675 44.030 1.00 80.38 122 MET A CA 1
ATOM 936 C C . MET A 1 122 ? -19.023 -1.094 42.844 1.00 80.38 122 MET A C 1
ATOM 938 O O . MET A 1 122 ? -18.014 -1.767 43.054 1.00 80.38 122 MET A O 1
ATOM 942 N N . VAL A 1 123 ? -19.332 -0.647 41.620 1.00 83.19 123 VAL A N 1
ATOM 943 C CA . VAL A 1 123 ? -18.505 -0.903 40.422 1.00 83.19 123 VAL A CA 1
ATOM 944 C C . VAL A 1 123 ? -17.092 -0.329 40.580 1.00 83.19 123 VAL A C 1
ATOM 946 O O . VAL A 1 123 ? -16.117 -0.997 40.237 1.00 83.19 123 VAL A O 1
ATOM 949 N N . LEU A 1 124 ? -16.954 0.877 41.142 1.00 83.75 124 LEU A N 1
ATOM 950 C CA . LEU A 1 124 ? -15.657 1.506 41.427 1.00 83.75 124 LEU A CA 1
ATOM 951 C C . LEU A 1 124 ? -14.817 0.676 42.406 1.00 83.75 124 LEU A C 1
ATOM 953 O O . LEU A 1 124 ? -13.616 0.496 42.191 1.00 83.75 124 LEU A O 1
ATOM 957 N N . VAL A 1 125 ? -15.443 0.136 43.455 1.00 83.12 125 VAL A N 1
ATOM 958 C CA . VAL A 1 125 ? -14.774 -0.742 44.425 1.00 83.12 125 VAL A CA 1
ATOM 959 C C . VAL A 1 125 ? -14.340 -2.057 43.769 1.00 83.12 125 VAL A C 1
ATOM 961 O O . VAL A 1 125 ? -13.210 -2.497 43.982 1.00 83.12 125 VAL A O 1
ATOM 964 N N . THR A 1 126 ? -15.178 -2.666 42.925 1.00 81.88 126 THR A N 1
ATOM 965 C CA . THR A 1 126 ? -14.805 -3.874 42.169 1.00 81.88 126 THR A CA 1
ATOM 966 C C . THR A 1 126 ? -13.633 -3.606 41.224 1.00 81.88 126 THR A C 1
ATOM 968 O O . THR A 1 126 ? -12.658 -4.354 41.241 1.00 81.88 126 THR A O 1
ATOM 971 N N . GLN A 1 127 ? -13.660 -2.500 40.474 1.00 83.62 127 GLN A N 1
ATOM 972 C CA . GLN A 1 127 ? -12.578 -2.122 39.560 1.00 83.62 127 GLN A CA 1
ATOM 973 C C . GLN A 1 127 ? -11.259 -1.863 40.304 1.00 83.62 127 GLN A C 1
ATOM 975 O O . GLN A 1 127 ? -10.184 -2.223 39.821 1.00 83.62 127 GLN A O 1
ATOM 980 N N . TYR A 1 128 ? -11.323 -1.277 41.502 1.00 79.25 128 TYR A N 1
ATOM 981 C CA . TYR A 1 128 ? -10.158 -1.114 42.369 1.00 79.25 128 TYR A CA 1
ATOM 982 C C . TYR A 1 128 ? -9.538 -2.468 42.757 1.00 79.25 128 TYR A C 1
ATOM 984 O O . TYR A 1 128 ? -8.321 -2.637 42.685 1.00 79.25 128 TYR A O 1
ATOM 992 N N . PHE A 1 129 ? -10.351 -3.470 43.096 1.00 81.75 129 PHE A N 1
ATOM 993 C CA . PHE A 1 129 ? -9.835 -4.809 43.394 1.00 81.75 129 PHE A CA 1
ATOM 994 C C . PHE A 1 129 ? -9.332 -5.556 42.156 1.00 81.75 129 PHE A C 1
ATOM 996 O O . PHE A 1 129 ? -8.300 -6.222 42.240 1.00 81.75 129 PHE A O 1
ATOM 1003 N N . ASP A 1 130 ? -9.994 -5.421 41.006 1.00 83.38 130 ASP A N 1
ATOM 1004 C CA . ASP A 1 130 ? -9.543 -6.041 39.756 1.00 83.38 130 ASP A CA 1
ATOM 1005 C C . ASP A 1 130 ? -8.208 -5.456 39.284 1.00 83.38 130 ASP A C 1
ATOM 1007 O O . ASP A 1 130 ? -7.299 -6.207 38.928 1.00 83.38 130 ASP A O 1
ATOM 1011 N N . THR A 1 131 ? -8.034 -4.134 39.372 1.00 83.06 131 THR A N 1
ATOM 1012 C CA . THR A 1 131 ? -6.743 -3.489 39.076 1.00 83.06 131 THR A CA 1
ATOM 1013 C C . THR A 1 131 ? -5.657 -3.936 40.053 1.00 83.06 131 THR A C 1
ATOM 1015 O O . THR A 1 131 ? -4.545 -4.251 39.632 1.00 83.06 131 THR A O 1
ATOM 1018 N N . MET A 1 132 ? -5.970 -4.060 41.348 1.00 79.50 132 MET A N 1
ATOM 1019 C CA . MET A 1 132 ? -5.039 -4.609 42.339 1.00 79.50 132 MET A CA 1
ATOM 1020 C C . MET A 1 132 ? -4.652 -6.064 42.025 1.00 79.50 132 MET A C 1
ATOM 1022 O O . MET A 1 132 ? -3.479 -6.429 42.131 1.00 79.50 132 MET A O 1
ATOM 1026 N N . LYS A 1 133 ? -5.611 -6.891 41.591 1.00 82.62 133 LYS A N 1
ATOM 1027 C CA . LYS A 1 133 ? -5.380 -8.281 41.179 1.00 82.62 133 LYS A CA 1
ATOM 1028 C C . LYS A 1 133 ? -4.503 -8.367 39.929 1.00 82.62 133 LYS A C 1
ATOM 1030 O O . LYS A 1 133 ? -3.598 -9.195 39.895 1.00 82.62 133 LYS A O 1
ATOM 1035 N N . GLU A 1 134 ? -4.734 -7.524 38.927 1.00 81.94 134 GLU A N 1
ATOM 1036 C CA . GLU A 1 134 ? -3.937 -7.480 37.694 1.00 81.94 134 GLU A CA 1
ATOM 1037 C C . GLU A 1 134 ? -2.493 -7.025 37.967 1.00 81.94 134 GLU A C 1
ATOM 1039 O O . GLU A 1 134 ? -1.537 -7.657 37.510 1.00 81.94 134 GLU A O 1
ATOM 1044 N N . ILE A 1 135 ? -2.324 -5.994 38.804 1.00 78.31 135 ILE A N 1
ATOM 1045 C CA . ILE A 1 135 ? -1.014 -5.518 39.273 1.00 78.31 135 ILE A CA 1
ATOM 1046 C C . ILE A 1 135 ? -0.277 -6.615 40.056 1.00 78.31 135 ILE A C 1
ATOM 1048 O O . ILE A 1 135 ? 0.933 -6.771 39.883 1.00 78.31 135 ILE A O 1
ATOM 1052 N N . GLY A 1 136 ? -0.987 -7.378 40.895 1.00 75.19 136 GLY A N 1
ATOM 1053 C CA . GLY A 1 136 ? -0.426 -8.487 41.672 1.00 75.19 136 GLY A CA 1
ATOM 1054 C C . GLY A 1 136 ? -0.118 -9.744 40.848 1.00 75.19 136 GLY A C 1
ATOM 1055 O O . GLY A 1 136 ? 0.801 -10.485 41.187 1.00 75.19 136 GLY A O 1
ATOM 1056 N N . ALA A 1 137 ? -0.851 -9.981 39.756 1.00 76.00 137 ALA A N 1
ATOM 1057 C CA . ALA A 1 137 ? -0.635 -11.109 38.848 1.00 76.00 137 ALA A CA 1
ATOM 1058 C C . ALA A 1 137 ? 0.507 -10.865 37.844 1.00 76.00 137 ALA A C 1
ATOM 1060 O O . ALA A 1 137 ? 1.101 -11.817 37.332 1.00 76.00 137 ALA A O 1
ATOM 1061 N N . SER A 1 138 ? 0.842 -9.604 37.563 1.00 75.19 138 SER A N 1
ATOM 1062 C CA . SER A 1 138 ? 1.960 -9.247 36.691 1.00 75.19 138 SER A CA 1
ATOM 1063 C C . SER A 1 138 ? 3.307 -9.542 37.367 1.00 75.19 138 SER A C 1
ATOM 1065 O O . SER A 1 138 ? 3.750 -8.825 38.263 1.00 75.19 138 SER A O 1
ATOM 1067 N N . SER A 1 139 ? 4.016 -10.580 36.907 1.00 59.94 139 SER A N 1
ATOM 1068 C CA . SER A 1 139 ? 5.287 -11.055 37.495 1.00 59.94 139 SER A CA 1
ATOM 1069 C C . SER A 1 139 ? 6.471 -10.067 37.426 1.00 59.94 139 SER A C 1
ATOM 1071 O O . SER A 1 139 ? 7.572 -10.410 37.848 1.00 59.94 139 SER A O 1
ATOM 1073 N N . LYS A 1 140 ? 6.283 -8.854 36.883 1.00 64.38 140 LYS A N 1
ATOM 1074 C CA . LYS A 1 140 ? 7.295 -7.779 36.784 1.00 64.38 140 LYS A CA 1
ATOM 1075 C C . LYS A 1 140 ? 7.029 -6.581 37.709 1.00 64.38 140 LYS A C 1
ATOM 1077 O O . LYS A 1 140 ? 7.724 -5.575 37.600 1.00 64.38 140 LYS A O 1
ATOM 1082 N N . SER A 1 141 ? 6.039 -6.656 38.598 1.00 54.16 141 SER A N 1
ATOM 1083 C CA . SER A 1 141 ? 5.659 -5.533 39.463 1.00 54.16 141 SER A CA 1
ATOM 1084 C C . SER A 1 141 ? 6.643 -5.375 40.636 1.00 54.16 141 SER A C 1
ATOM 1086 O O . SER A 1 141 ? 6.678 -6.185 41.558 1.00 54.16 141 SER A O 1
ATOM 1088 N N . SER A 1 142 ? 7.495 -4.349 40.591 1.0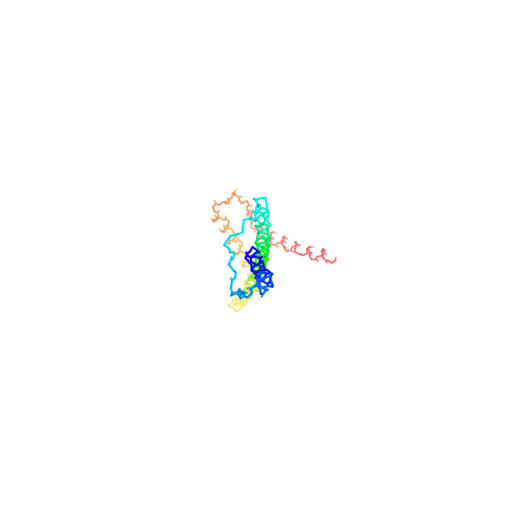0 54.25 142 SER A N 1
ATOM 1089 C CA . SER A 1 142 ? 8.676 -4.179 41.454 1.00 54.25 142 SER A CA 1
ATOM 1090 C C . SER A 1 142 ? 8.406 -3.491 42.807 1.00 54.25 142 SER A C 1
ATOM 1092 O O . SER A 1 142 ? 9.253 -2.741 43.276 1.00 54.25 142 SER A O 1
ATOM 1094 N N . SER A 1 143 ? 7.273 -3.785 43.460 1.00 60.12 143 SER A N 1
ATOM 1095 C CA . SER A 1 143 ? 6.716 -3.099 44.650 1.00 60.12 143 SER A CA 1
ATOM 1096 C C . SER A 1 143 ? 5.874 -1.861 44.310 1.00 60.12 143 SER A C 1
ATOM 1098 O O . SER A 1 143 ? 6.378 -0.861 43.804 1.00 60.12 143 SER A O 1
ATOM 1100 N N . VAL A 1 144 ? 4.572 -1.931 44.609 1.00 60.28 144 VAL A N 1
ATOM 1101 C CA . VAL A 1 144 ? 3.610 -0.821 44.510 1.00 60.28 144 VAL A CA 1
ATOM 1102 C C . VAL A 1 144 ? 3.082 -0.550 45.919 1.00 60.28 144 VAL A C 1
ATOM 1104 O O . VAL A 1 144 ? 2.389 -1.385 46.496 1.00 60.28 144 VAL A O 1
ATOM 1107 N N . PHE A 1 145 ? 3.423 0.607 46.492 1.00 59.25 145 PHE A N 1
ATOM 1108 C CA . PHE A 1 145 ? 2.887 1.041 47.784 1.00 59.25 145 PHE A CA 1
ATOM 1109 C C . PHE A 1 145 ? 1.472 1.589 47.592 1.00 59.25 145 PHE A C 1
ATOM 1111 O O . PHE A 1 145 ? 1.284 2.716 47.140 1.00 59.25 145 PHE A O 1
ATOM 1118 N N . ILE A 1 146 ? 0.475 0.777 47.940 1.00 65.44 146 ILE A N 1
ATOM 1119 C CA . ILE A 1 146 ? -0.929 1.184 47.950 1.00 65.44 146 ILE A CA 1
ATOM 1120 C C . ILE A 1 146 ? -1.255 1.714 49.357 1.00 65.44 146 ILE A C 1
ATOM 1122 O O . ILE A 1 146 ? -1.094 0.969 50.334 1.00 65.44 146 ILE A O 1
ATOM 1126 N N . PRO A 1 147 ? -1.694 2.978 49.508 1.00 59.81 147 PRO A N 1
ATOM 1127 C CA . PRO A 1 147 ? -2.169 3.479 50.792 1.00 59.81 147 PRO A CA 1
ATOM 1128 C C . PRO A 1 147 ? -3.415 2.683 51.212 1.00 59.81 147 PRO A C 1
ATOM 1130 O O . PRO A 1 147 ? -4.493 2.835 50.648 1.00 59.81 147 PRO A O 1
ATOM 1133 N N . HIS A 1 148 ? -3.259 1.794 52.192 1.00 55.00 148 HIS A N 1
ATOM 1134 C CA . HIS A 1 148 ? -4.297 0.892 52.691 1.00 55.00 148 HIS A CA 1
ATOM 1135 C C . HIS A 1 148 ? -4.834 1.416 54.027 1.00 55.00 148 HIS A C 1
ATOM 1137 O O . HIS A 1 148 ? -4.541 0.904 55.102 1.00 55.00 148 HIS A O 1
ATOM 1143 N N . GLY A 1 149 ? -5.617 2.488 53.957 1.00 66.56 149 GLY A N 1
ATOM 1144 C CA . GLY A 1 149 ? -6.443 2.954 55.069 1.00 66.56 149 GLY A CA 1
ATOM 1145 C C . GLY A 1 149 ? -7.924 2.846 54.691 1.00 66.56 149 GLY A C 1
ATOM 1146 O O . GLY A 1 149 ? -8.244 3.074 53.526 1.00 66.56 149 GLY A O 1
ATOM 1147 N N . PRO A 1 150 ? -8.853 2.580 55.629 1.00 59.19 150 PRO A N 1
ATOM 1148 C CA . PRO A 1 150 ? -10.296 2.589 55.350 1.00 59.19 150 PRO A CA 1
ATOM 1149 C C . PRO A 1 150 ? -10.804 3.916 54.750 1.00 59.19 150 PRO A C 1
ATOM 1151 O O . PRO A 1 150 ? -11.830 3.940 54.079 1.00 59.19 150 PRO A O 1
ATOM 1154 N N . GLY A 1 151 ? -10.074 5.019 54.969 1.00 63.78 151 GLY A N 1
ATOM 1155 C CA . GLY A 1 151 ? -10.332 6.328 54.358 1.00 63.78 151 GLY A CA 1
ATOM 1156 C C . GLY A 1 151 ? -9.691 6.542 52.981 1.00 63.78 151 GLY A C 1
ATOM 1157 O O . GLY A 1 151 ? -10.154 7.398 52.238 1.00 63.78 151 GLY A O 1
ATOM 1158 N N . ALA A 1 152 ? -8.698 5.740 52.584 1.00 64.81 152 ALA A N 1
ATOM 1159 C CA . ALA A 1 152 ? -7.902 5.993 51.381 1.00 64.81 152 ALA A CA 1
ATOM 1160 C C . ALA A 1 152 ? -8.731 5.918 50.090 1.00 64.81 152 ALA A C 1
ATOM 1162 O O . ALA A 1 152 ? -8.534 6.719 49.183 1.00 64.81 152 ALA A O 1
ATOM 1163 N N . VAL A 1 153 ? -9.713 5.014 50.018 1.00 63.62 153 VAL A N 1
ATOM 1164 C CA . VAL A 1 153 ? -10.623 4.921 48.860 1.00 63.62 153 VAL A CA 1
ATOM 1165 C C . VAL A 1 153 ? -11.524 6.158 48.769 1.00 63.62 153 VAL A C 1
ATOM 1167 O O . VAL A 1 153 ? -11.755 6.676 47.677 1.00 63.62 153 VAL A O 1
ATOM 1170 N N . ARG A 1 154 ? -11.988 6.681 49.914 1.00 67.75 154 ARG A N 1
ATOM 1171 C CA . ARG A 1 154 ? -12.789 7.913 49.971 1.00 67.75 154 ARG A CA 1
ATOM 1172 C C . ARG A 1 154 ? -11.958 9.133 49.581 1.00 67.75 154 ARG A C 1
ATOM 1174 O O . ARG A 1 154 ? -12.455 9.994 48.860 1.00 67.75 154 ARG A O 1
ATOM 1181 N N . ASP A 1 155 ? -10.707 9.178 50.021 1.00 73.75 155 ASP A N 1
ATOM 1182 C CA . ASP A 1 155 ? -9.783 10.269 49.721 1.00 73.75 155 ASP A CA 1
ATOM 1183 C C . ASP A 1 155 ? -9.405 10.279 48.234 1.00 73.75 155 ASP A C 1
ATOM 1185 O O . ASP A 1 155 ? -9.452 11.333 47.606 1.00 73.75 155 ASP A O 1
ATOM 1189 N N . ILE A 1 156 ? -9.147 9.111 47.630 1.00 70.81 156 ILE A N 1
ATOM 1190 C CA . ILE A 1 156 ? -8.915 8.979 46.180 1.00 70.81 156 ILE A CA 1
ATOM 1191 C C . ILE A 1 156 ? -10.163 9.405 45.394 1.00 70.81 156 ILE A C 1
ATOM 1193 O O . ILE A 1 156 ? -10.061 10.180 44.444 1.00 70.81 156 ILE A O 1
ATOM 1197 N N . ALA A 1 157 ? -11.354 8.951 45.799 1.00 71.75 157 ALA A N 1
ATOM 1198 C CA . ALA A 1 157 ? -12.603 9.329 45.138 1.00 71.75 157 ALA A CA 1
ATOM 1199 C C . ALA A 1 157 ? -12.889 10.840 45.237 1.00 71.75 157 ALA A C 1
ATOM 1201 O O . ALA A 1 157 ? -13.351 11.439 44.263 1.00 71.75 157 ALA A O 1
ATOM 1202 N N . SER A 1 158 ? -12.591 11.468 46.383 1.00 77.50 158 SER A N 1
ATOM 1203 C CA . SER A 1 158 ? -12.697 12.924 46.558 1.00 77.50 158 SER A CA 1
ATOM 1204 C C . SER A 1 158 ? -11.704 13.655 45.663 1.00 77.50 158 SER A C 1
ATOM 1206 O O . SER A 1 158 ? -12.104 14.525 44.901 1.00 77.50 158 SER A O 1
ATOM 1208 N N . GLN A 1 159 ? -10.433 13.247 45.668 1.00 73.38 159 GLN A N 1
ATOM 1209 C CA . GLN A 1 159 ? -9.386 13.888 44.870 1.00 73.38 159 GLN A CA 1
ATOM 1210 C C . GLN A 1 159 ? -9.656 13.811 43.362 1.00 73.38 159 GLN A C 1
ATOM 1212 O O . GLN A 1 159 ? -9.436 14.792 42.654 1.00 73.38 159 GLN A O 1
ATOM 1217 N N . ILE A 1 160 ? -10.176 12.685 42.859 1.00 76.56 160 ILE A N 1
ATOM 1218 C CA . ILE A 1 160 ? -10.571 12.556 41.446 1.00 76.56 160 ILE A CA 1
ATOM 1219 C C . ILE A 1 160 ? -11.730 13.509 41.118 1.00 76.56 160 ILE A C 1
ATOM 1221 O O . ILE A 1 160 ? -11.717 14.166 40.076 1.00 76.56 160 ILE A O 1
ATOM 1225 N N . ARG A 1 161 ? -12.727 13.614 42.005 1.00 76.81 161 ARG A N 1
ATOM 1226 C CA . ARG A 1 161 ? -13.892 14.489 41.811 1.00 76.81 161 ARG A CA 1
ATOM 1227 C C . ARG A 1 161 ? -13.508 15.970 41.857 1.00 76.81 161 ARG A C 1
ATOM 1229 O O . ARG A 1 161 ? -13.929 16.728 40.985 1.00 76.81 161 ARG A O 1
ATOM 1236 N N . ASP A 1 162 ? -12.684 16.357 42.824 1.00 78.62 162 ASP A N 1
ATOM 1237 C CA . ASP A 1 162 ? -12.207 17.730 42.999 1.00 78.62 162 ASP A CA 1
ATOM 1238 C C . ASP A 1 162 ? -11.283 18.141 41.844 1.00 78.62 162 ASP A C 1
ATOM 1240 O O . ASP A 1 162 ? -11.410 19.241 41.311 1.00 78.62 162 ASP A O 1
ATOM 1244 N N . GLY A 1 163 ? -10.424 17.232 41.368 1.00 76.00 163 GLY A N 1
ATOM 1245 C CA . GLY A 1 163 ? -9.580 17.461 40.193 1.00 76.00 163 GLY A CA 1
ATOM 1246 C C . GLY A 1 163 ? -10.377 17.688 38.902 1.00 76.00 163 GLY A C 1
ATOM 1247 O O . GLY A 1 163 ? -10.040 18.578 38.120 1.00 76.00 163 GLY A O 1
ATOM 1248 N N . LEU A 1 164 ? -11.465 16.940 38.688 1.00 71.50 164 LEU A N 1
ATOM 1249 C CA . LEU A 1 164 ? -12.361 17.133 37.538 1.00 71.50 164 LEU A CA 1
ATOM 1250 C C . LEU A 1 164 ? -13.146 18.452 37.624 1.00 71.50 164 LEU A C 1
ATOM 1252 O O . LEU A 1 164 ? -13.318 19.134 36.613 1.00 71.50 164 LEU A O 1
ATOM 1256 N N . LEU A 1 165 ? -13.592 18.839 38.823 1.00 72.19 165 LEU A N 1
ATOM 1257 C CA . LEU A 1 165 ? -14.287 20.110 39.052 1.00 72.19 165 LEU A CA 1
ATOM 1258 C C . LEU A 1 165 ? -13.358 21.319 38.864 1.00 72.19 165 LEU A C 1
ATOM 1260 O O . LEU A 1 165 ? -13.763 22.291 38.230 1.00 72.19 165 LEU A O 1
ATOM 1264 N N . GLN A 1 166 ? -12.113 21.235 39.341 1.00 72.25 166 GLN A N 1
ATOM 1265 C CA . GLN A 1 166 ? -11.082 22.261 39.152 1.00 72.25 166 GLN A CA 1
ATOM 1266 C C . GLN A 1 166 ? -10.670 22.402 37.674 1.00 72.25 166 GLN A C 1
ATOM 1268 O O . GLN A 1 166 ? -10.409 23.504 37.194 1.00 72.25 166 GLN A O 1
ATOM 1273 N N . GLY A 1 167 ? -10.628 21.290 36.933 1.00 66.00 167 GLY A N 1
ATOM 1274 C CA . GLY A 1 167 ? -10.349 21.295 35.494 1.00 66.00 167 GLY A CA 1
ATOM 1275 C C . GLY A 1 167 ? -11.434 21.999 34.674 1.00 66.00 167 GLY A C 1
ATOM 1276 O O 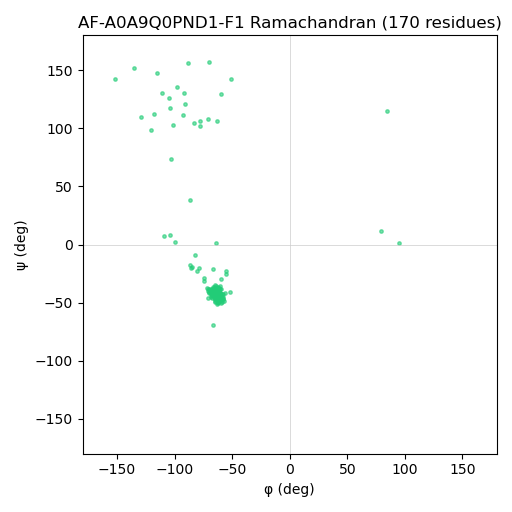. GLY A 1 167 ? -11.113 22.727 33.739 1.00 66.00 167 GLY A O 1
ATOM 1277 N N . ASN A 1 168 ? -12.704 21.849 35.061 1.00 60.25 168 ASN A N 1
ATOM 1278 C CA . ASN A 1 168 ? -13.827 22.521 34.402 1.00 60.25 168 ASN A CA 1
ATOM 1279 C C . ASN A 1 168 ? -13.916 24.021 34.728 1.00 60.25 168 ASN A C 1
ATOM 1281 O O . ASN A 1 168 ? -14.350 24.795 33.880 1.00 60.25 168 ASN A O 1
ATOM 1285 N N . SER A 1 169 ? -13.507 24.451 35.926 1.00 59.16 169 SER A N 1
ATOM 1286 C CA . SER A 1 169 ? -13.472 25.875 36.295 1.00 59.16 169 SER A CA 1
ATOM 1287 C C . SER A 1 169 ? -12.259 26.620 35.731 1.00 59.16 169 SER A C 1
ATOM 1289 O O . SER A 1 169 ? -12.323 27.834 35.579 1.00 59.16 169 SER A O 1
ATOM 1291 N N . ALA A 1 170 ? -11.187 25.915 35.359 1.00 57.62 170 ALA A N 1
ATOM 1292 C CA . ALA A 1 170 ? -10.037 26.485 34.652 1.00 57.62 170 ALA A CA 1
ATOM 1293 C C . ALA A 1 170 ? -10.238 26.620 33.125 1.00 57.62 170 ALA A C 1
ATOM 1295 O O . ALA A 1 170 ? -9.390 27.202 32.451 1.00 57.62 170 ALA A O 1
ATOM 1296 N N . GLN A 1 171 ? -11.323 26.062 32.572 1.00 52.94 171 GLN A N 1
ATOM 1297 C CA . GLN A 1 171 ? -11.666 26.126 31.142 1.00 52.94 171 GLN A CA 1
ATOM 1298 C C . GLN A 1 171 ? -12.717 27.198 30.790 1.00 52.94 171 GLN A C 1
ATOM 1300 O O . GLN A 1 171 ? -13.088 27.295 29.619 1.00 52.94 171 GLN A O 1
ATOM 1305 N N . GLN A 1 172 ? -13.187 27.993 31.762 1.00 43.88 172 GLN A N 1
ATOM 1306 C CA . GLN A 1 172 ? -14.013 29.189 31.525 1.00 43.88 172 GLN A CA 1
ATOM 1307 C C . GLN A 1 172 ? -13.174 30.465 31.522 1.00 43.88 172 GLN A C 1
ATOM 1309 O O . GLN A 1 172 ? -12.270 30.577 32.379 1.00 43.88 172 GLN A O 1
#

InterPro domains:
  IPR001107 Band 7 domain [PF01145] (14-68)
  IPR036013 Band 7/SPFH domain superfamily [SSF117892] (15-57)
  IPR050710 Band 7/mec-2 domain-containing protein [PTHR43327] (15-170)

Sequence (172 aa):
MLLLSRKMILRRLSKTSLKKAMSAYGFEIVQTLIVDIEPDINVKRAMNEINAAARMRVAANEKAEAEKILQIKRAEGEAESKYLSGLGIARQRQAIVDGLRDSVLAFSENVPGTSAKDVMDMVLVTQYFDTMKEIGASSKSSSVFIPHGPGAVRDIASQIRDGLLQGNSAQQ

Solvent-accessible surface area (backbone atoms only — not comparable to full-atom values): 10005 Å² total; per-residue (Å²): 112,71,65,62,56,50,51,55,50,51,39,53,53,52,40,54,56,48,33,63,64,34,48,81,75,76,45,82,72,88,78,66,84,77,86,82,83,85,71,57,69,69,56,52,50,53,53,48,51,52,52,50,50,54,50,50,51,53,53,50,51,54,49,52,52,52,51,51,51,51,52,50,53,48,52,50,51,53,52,50,50,51,50,51,49,53,50,49,52,52,52,49,52,51,53,51,54,53,52,50,51,53,50,47,52,55,49,40,73,75,37,87,90,52,50,73,64,58,52,50,55,51,51,52,54,50,51,52,50,50,52,52,49,52,54,70,65,42,93,80,64,87,77,82,91,70,80,88,46,96,57,40,65,56,49,53,54,46,52,55,52,52,51,54,53,54,54,60,62,71,73,108

Secondary structure (DSSP, 8-state):
-HHHHHHHHHHHHHHHHHHHHHHTTT--------------HHHHHHHHHHHHHHHHHHHHHHHHHHHHHHHHHHHHHHHHHHHHHHHHHHHHHHHHHHHHHHHHHHHHHHSTT--HHHHHHHHHHHHHHHHHHHHHH-TT---------TTHHHHHHHHHHHHHHHHHHTT-